Protein AF-A0A2V6NWB3-F1 (afdb_monomer)

pLDDT: mean 80.64, std 8.44, range [53.88, 92.12]

Foldseek 3Di:
DLVQLQVVLCDFDQDPNDGPRCHSVNSNVVVVVVVVVVCVVPVPPDPDPPVNVCCCLVVVLVVVVVVVCVVCVVVVVVVCVVPNCVCVVVVCCVLCVVLVVQLCCCCPVVVDDSLLSQLLSCLLVLNPSSLSVSCVVVVDPNSPVSNPPNNVVNVVCVVVVVVVVVVVVD

Structure (mmCIF, N/CA/C/O backbone):
data_AF-A0A2V6NWB3-F1
#
_entry.id   AF-A0A2V6NWB3-F1
#
loop_
_atom_site.group_PDB
_atom_site.id
_atom_site.type_symbol
_atom_site.label_atom_id
_atom_site.label_alt_id
_atom_site.label_comp_id
_atom_site.label_asym_id
_atom_site.label_entity_id
_atom_site.label_seq_id
_atom_site.pdbx_PDB_ins_code
_atom_site.Cartn_x
_atom_site.Cartn_y
_atom_site.Cartn_z
_atom_site.occupancy
_atom_site.B_iso_or_equiv
_atom_site.auth_seq_id
_atom_site.auth_comp_id
_atom_site.auth_asym_id
_atom_site.auth_atom_id
_atom_site.pdbx_PDB_model_num
ATOM 1 N N . GLY A 1 1 ? 19.647 6.357 -10.515 1.00 63.72 1 GLY A N 1
ATOM 2 C CA . GLY A 1 1 ? 18.273 6.621 -10.055 1.00 63.72 1 GLY A CA 1
ATOM 3 C C . GLY A 1 1 ? 18.247 6.965 -8.581 1.00 63.72 1 GLY A C 1
ATOM 4 O O . GLY A 1 1 ? 18.393 8.130 -8.257 1.00 63.72 1 GLY A O 1
ATOM 5 N N . ILE A 1 2 ? 18.138 5.963 -7.703 1.00 69.44 2 ILE A N 1
ATOM 6 C CA . ILE A 1 2 ? 17.888 6.139 -6.257 1.00 69.44 2 I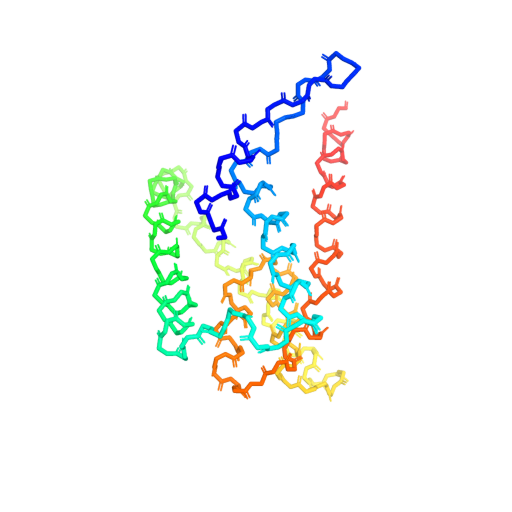LE A CA 1
ATOM 7 C C . ILE A 1 2 ? 18.969 6.969 -5.544 1.00 69.44 2 ILE A C 1
ATOM 9 O O . ILE A 1 2 ? 18.630 7.903 -4.833 1.00 69.44 2 ILE A O 1
ATOM 13 N N . PHE A 1 3 ? 20.259 6.705 -5.786 1.00 75.12 3 PHE A N 1
ATOM 14 C CA . PHE A 1 3 ? 21.356 7.480 -5.181 1.00 75.12 3 PHE A CA 1
ATOM 15 C C . PHE A 1 3 ? 21.321 8.970 -5.573 1.00 75.12 3 PHE A C 1
ATOM 17 O O . PHE A 1 3 ? 21.356 9.846 -4.716 1.00 75.12 3 PHE A O 1
ATOM 24 N N . LEU A 1 4 ? 21.155 9.262 -6.869 1.00 71.88 4 LEU A N 1
ATOM 25 C CA . LEU A 1 4 ? 20.995 10.631 -7.378 1.00 71.88 4 LEU A CA 1
ATOM 26 C C . LEU A 1 4 ? 19.694 11.283 -6.885 1.00 71.88 4 LEU A C 1
ATOM 28 O O . LEU A 1 4 ? 19.683 12.471 -6.591 1.00 71.88 4 LEU A O 1
ATOM 32 N N . GLY A 1 5 ? 18.614 10.510 -6.756 1.00 67.88 5 GLY A N 1
ATOM 33 C CA . GLY A 1 5 ? 17.348 10.966 -6.184 1.00 67.88 5 GLY A CA 1
ATOM 34 C C . GLY A 1 5 ? 17.459 11.306 -4.702 1.00 67.88 5 GLY A C 1
ATOM 35 O O . GLY A 1 5 ? 16.885 12.298 -4.272 1.00 67.88 5 GLY A O 1
ATOM 36 N N . GLY A 1 6 ? 18.261 10.558 -3.944 1.00 71.25 6 GLY A N 1
ATOM 37 C CA . GLY A 1 6 ? 18.618 10.899 -2.569 1.00 71.25 6 GLY A CA 1
ATOM 38 C C . GLY A 1 6 ? 19.415 12.202 -2.494 1.00 71.25 6 GLY A C 1
ATOM 39 O O . GLY A 1 6 ? 19.070 13.076 -1.707 1.00 71.25 6 GLY A O 1
ATOM 40 N N . LEU A 1 7 ? 20.414 12.377 -3.366 1.00 74.06 7 LEU A N 1
ATOM 41 C CA . LEU A 1 7 ? 21.206 13.613 -3.439 1.00 74.06 7 LEU A CA 1
ATOM 42 C C . LEU A 1 7 ? 20.363 14.837 -3.825 1.00 74.06 7 LEU A C 1
ATOM 44 O O . LEU A 1 7 ? 20.533 15.904 -3.245 1.00 74.06 7 LEU A O 1
ATOM 48 N N . VAL A 1 8 ? 19.422 14.684 -4.758 1.00 69.75 8 VAL A N 1
ATOM 49 C CA . VAL A 1 8 ? 18.478 15.754 -5.119 1.00 69.75 8 VAL A CA 1
ATOM 50 C C . VAL A 1 8 ? 17.418 15.968 -4.040 1.00 69.75 8 VAL A C 1
ATOM 52 O O . VAL A 1 8 ? 17.019 17.100 -3.807 1.00 69.75 8 VAL A O 1
ATOM 55 N N . GLY A 1 9 ? 17.000 14.923 -3.325 1.00 62.28 9 GLY A N 1
ATOM 56 C CA . GLY A 1 9 ? 16.066 15.024 -2.199 1.00 62.28 9 GLY A CA 1
ATOM 57 C C . GLY A 1 9 ? 16.631 15.768 -0.984 1.00 62.28 9 GLY A C 1
ATOM 58 O O . GLY A 1 9 ? 15.857 16.253 -0.161 1.00 62.28 9 GLY A O 1
ATOM 59 N N . LEU A 1 10 ? 17.961 15.894 -0.887 1.00 66.62 10 LEU A N 1
ATOM 60 C CA . LEU A 1 10 ? 18.640 16.742 0.099 1.00 66.62 10 LEU A CA 1
ATOM 61 C C . LEU A 1 10 ? 18.575 18.237 -0.255 1.00 66.62 10 LEU A C 1
ATOM 63 O O . LEU A 1 10 ? 18.814 19.075 0.617 1.00 66.62 10 LEU A O 1
ATOM 67 N N . LEU A 1 11 ? 18.244 18.595 -1.503 1.00 63.72 11 LEU A N 1
ATOM 68 C CA . LEU A 1 11 ? 18.075 19.992 -1.893 1.00 63.72 11 LEU A CA 1
ATOM 69 C C . LEU A 1 11 ? 16.808 20.543 -1.236 1.00 63.72 11 LEU A C 1
ATOM 71 O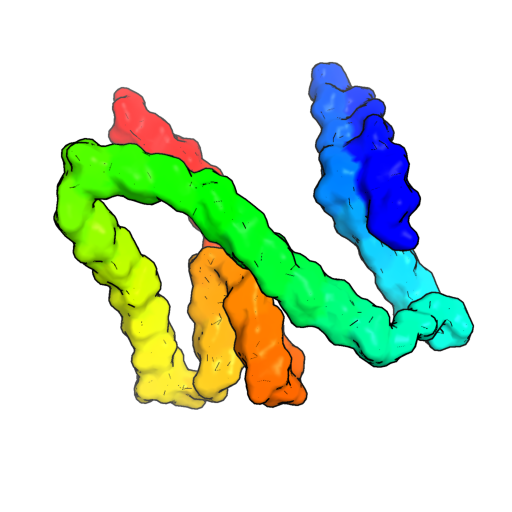 O . LEU A 1 11 ? 15.682 20.180 -1.574 1.00 63.72 11 LEU A O 1
ATOM 75 N N . THR A 1 12 ? 17.016 21.435 -0.274 1.00 56.28 12 THR A N 1
ATOM 76 C CA . THR A 1 12 ? 15.953 22.211 0.361 1.00 56.28 12 THR A CA 1
ATOM 77 C C . THR A 1 12 ? 15.851 23.536 -0.374 1.00 56.28 12 THR A C 1
ATOM 79 O O . THR A 1 12 ? 16.789 24.333 -0.341 1.00 56.28 12 THR A O 1
ATOM 82 N N . VAL A 1 13 ? 14.731 23.774 -1.054 1.00 62.22 13 VAL A N 1
ATOM 83 C CA . VAL A 1 13 ? 14.471 25.059 -1.711 1.00 62.22 13 VAL A CA 1
ATOM 84 C C . VAL A 1 13 ? 13.512 25.836 -0.822 1.00 62.22 13 VAL A C 1
ATOM 86 O O . VAL A 1 13 ? 12.391 25.405 -0.572 1.00 62.22 13 VAL A O 1
ATOM 89 N N . VAL A 1 14 ? 13.949 26.982 -0.309 1.00 56.16 14 VAL A N 1
ATOM 90 C CA . VAL A 1 14 ? 13.075 27.872 0.463 1.00 56.16 14 VAL A CA 1
ATOM 91 C C . VAL A 1 14 ? 12.308 28.742 -0.529 1.00 56.16 14 VAL A C 1
ATOM 93 O O . VAL A 1 14 ? 12.888 29.629 -1.152 1.00 56.16 14 VAL A O 1
ATOM 96 N N . VAL A 1 15 ? 11.009 28.489 -0.694 1.00 53.88 15 VAL A N 1
ATOM 97 C CA . VAL A 1 15 ? 10.125 29.321 -1.526 1.00 53.88 15 VAL A CA 1
ATOM 98 C C . VAL A 1 15 ? 9.197 30.093 -0.595 1.00 53.88 15 VAL A C 1
ATOM 100 O O . VAL A 1 15 ? 8.522 29.498 0.239 1.00 53.88 15 VAL A O 1
ATOM 103 N N . ALA A 1 16 ? 9.185 31.424 -0.719 1.00 55.62 16 ALA A N 1
ATOM 104 C CA . ALA A 1 16 ? 8.308 32.319 0.047 1.00 55.62 16 ALA A CA 1
ATOM 105 C C . ALA A 1 16 ? 8.351 32.118 1.584 1.00 55.62 16 ALA A C 1
ATOM 107 O O . ALA A 1 16 ? 7.330 32.201 2.258 1.00 55.62 16 ALA A O 1
ATOM 108 N N . GLY A 1 17 ? 9.537 31.846 2.145 1.00 62.03 17 GLY A N 1
ATOM 109 C CA . GLY A 1 17 ? 9.742 31.698 3.594 1.00 62.03 17 GLY A CA 1
ATOM 110 C C . GLY A 1 17 ? 9.383 30.325 4.177 1.00 62.03 17 GLY A C 1
ATOM 111 O O . GLY A 1 17 ? 9.610 30.103 5.364 1.00 62.03 17 GLY A O 1
ATOM 112 N N . LEU A 1 18 ? 8.888 29.388 3.361 1.00 55.62 18 LEU A N 1
ATOM 113 C CA . LEU A 1 18 ? 8.639 28.003 3.761 1.00 55.62 18 LEU A CA 1
ATOM 114 C C . LEU A 1 18 ? 9.774 27.104 3.241 1.00 55.62 18 LEU A C 1
ATOM 116 O O . LEU A 1 18 ? 10.015 27.071 2.029 1.00 55.62 18 LEU A O 1
ATOM 120 N N . PRO A 1 19 ? 10.496 26.377 4.115 1.00 59.31 19 PRO A N 1
ATOM 121 C CA . PRO A 1 19 ? 11.475 25.394 3.673 1.00 59.31 19 PRO A CA 1
ATOM 122 C C . PRO A 1 19 ? 10.742 24.216 3.019 1.00 59.31 19 PRO A C 1
ATOM 124 O O . PRO A 1 19 ? 10.213 23.341 3.702 1.00 59.31 19 PRO A O 1
ATOM 127 N N . LEU A 1 20 ? 10.688 24.199 1.684 1.00 61.69 20 LEU A N 1
ATOM 128 C CA . LEU A 1 20 ? 10.189 23.056 0.927 1.00 61.69 20 LEU A CA 1
ATOM 129 C C . LEU A 1 20 ? 11.333 22.055 0.777 1.00 61.69 20 LEU A C 1
ATOM 131 O O . LEU A 1 20 ? 12.162 22.129 -0.133 1.00 61.69 20 LEU A O 1
ATOM 135 N N . THR A 1 21 ? 11.386 21.115 1.711 1.00 65.25 21 THR A N 1
ATOM 136 C CA . THR A 1 21 ? 12.278 19.963 1.630 1.00 65.25 21 THR A CA 1
ATOM 137 C C . THR A 1 21 ? 11.618 18.910 0.753 1.00 65.25 21 THR A C 1
ATOM 139 O O . THR A 1 21 ? 10.557 18.390 1.100 1.00 65.25 21 THR A O 1
ATOM 142 N N . LEU A 1 22 ? 12.243 18.538 -0.367 1.00 65.56 22 LEU A N 1
ATOM 143 C CA . LEU A 1 22 ? 11.703 17.474 -1.220 1.00 65.56 22 LEU A CA 1
ATOM 144 C C . LEU A 1 22 ? 11.703 16.101 -0.527 1.00 65.56 22 LEU A C 1
ATOM 146 O O . LEU A 1 22 ? 10.984 15.203 -0.959 1.00 65.56 22 LEU A O 1
ATOM 150 N N . THR A 1 23 ? 12.452 15.949 0.572 1.00 71.00 23 THR A N 1
ATOM 151 C CA . THR A 1 23 ? 12.694 14.678 1.268 1.00 71.00 23 THR A CA 1
ATOM 152 C C . THR A 1 23 ? 13.341 13.648 0.327 1.00 71.00 23 THR A C 1
ATOM 154 O O . THR A 1 23 ? 13.247 13.708 -0.902 1.00 71.00 23 THR A O 1
ATOM 157 N N . ALA A 1 24 ? 14.040 12.661 0.885 1.00 72.62 24 ALA A N 1
ATOM 158 C CA . ALA A 1 24 ? 14.641 11.589 0.089 1.00 72.62 24 ALA A CA 1
ATOM 159 C C . ALA A 1 24 ? 13.609 10.870 -0.811 1.00 72.62 24 ALA A C 1
ATOM 161 O O . ALA A 1 24 ? 13.929 10.484 -1.934 1.00 72.62 24 ALA A O 1
ATOM 162 N N . SER A 1 25 ? 12.359 10.746 -0.354 1.00 71.44 25 SER A N 1
ATOM 163 C CA . SER A 1 25 ? 11.249 10.149 -1.103 1.00 71.44 25 SER A CA 1
ATOM 164 C C . SER A 1 25 ? 10.814 10.985 -2.312 1.00 71.44 25 SER A C 1
ATOM 166 O O . SER A 1 25 ? 10.645 10.423 -3.394 1.00 71.44 25 SER A O 1
ATOM 168 N N . GLY A 1 26 ? 10.681 12.310 -2.181 1.00 77.38 26 GLY A N 1
ATOM 169 C CA . GLY A 1 26 ? 10.309 13.176 -3.306 1.00 77.38 26 GLY A CA 1
ATOM 170 C C . GLY A 1 26 ? 11.418 13.276 -4.352 1.00 77.38 26 GLY A C 1
ATOM 171 O O . GLY A 1 26 ? 11.150 13.153 -5.547 1.00 77.38 26 GLY A O 1
ATOM 172 N N . GLY A 1 27 ? 12.679 13.389 -3.921 1.00 80.50 27 GLY A N 1
ATOM 173 C CA . GLY A 1 27 ? 13.829 13.369 -4.832 1.00 80.50 27 GLY A CA 1
ATOM 174 C C . GLY A 1 27 ? 13.981 12.037 -5.581 1.00 80.50 27 GLY A C 1
ATOM 175 O O . GLY A 1 27 ? 14.246 12.025 -6.788 1.00 80.50 27 GLY A O 1
ATOM 176 N N . ALA A 1 28 ? 13.742 10.907 -4.903 1.00 81.06 28 ALA A N 1
ATOM 177 C CA . ALA A 1 28 ? 13.718 9.586 -5.532 1.00 81.06 28 ALA A CA 1
ATOM 178 C C . ALA A 1 28 ? 12.589 9.445 -6.564 1.00 81.06 28 ALA A C 1
ATOM 180 O O . ALA A 1 28 ? 12.827 8.877 -7.631 1.00 81.06 28 ALA A O 1
ATOM 181 N N . LEU A 1 29 ? 11.400 9.992 -6.288 1.00 81.50 29 LEU A N 1
ATOM 182 C CA . LEU A 1 29 ? 10.255 9.954 -7.202 1.00 81.50 29 LEU A CA 1
ATOM 183 C C . LEU A 1 29 ? 10.515 10.795 -8.459 1.00 81.50 29 LEU A C 1
ATOM 185 O O . LEU A 1 29 ? 10.351 10.290 -9.569 1.00 81.50 29 LEU A O 1
ATOM 189 N N . ILE A 1 30 ? 11.006 12.030 -8.304 1.00 82.62 30 ILE A N 1
ATOM 190 C CA . ILE A 1 30 ? 11.355 12.905 -9.438 1.00 82.62 30 ILE A CA 1
ATOM 191 C C . ILE A 1 30 ? 12.419 12.251 -10.316 1.00 82.62 30 ILE A C 1
ATOM 193 O O . ILE A 1 30 ? 12.253 12.169 -11.532 1.00 82.62 30 ILE A O 1
ATOM 197 N N . MET A 1 31 ? 13.493 11.731 -9.715 1.00 81.88 31 MET A N 1
ATOM 198 C CA . MET A 1 31 ? 14.518 11.031 -10.485 1.00 81.88 31 MET A CA 1
ATOM 199 C C . MET A 1 31 ? 13.971 9.758 -11.131 1.00 81.88 31 MET A C 1
ATOM 201 O O . MET A 1 31 ? 14.281 9.490 -12.288 1.00 81.88 31 MET A O 1
ATOM 205 N N . GLY A 1 32 ? 13.123 8.998 -10.437 1.00 81.38 32 GLY A N 1
ATOM 206 C CA . GLY A 1 32 ? 12.427 7.845 -11.009 1.00 81.38 32 GLY A CA 1
ATOM 207 C C . GLY A 1 32 ? 11.623 8.211 -12.259 1.00 81.38 32 GLY A C 1
ATOM 208 O O . GLY A 1 32 ? 11.727 7.520 -13.270 1.00 81.38 32 GLY A O 1
ATOM 209 N N . LEU A 1 33 ? 10.904 9.336 -12.226 1.00 84.12 33 LEU A N 1
ATOM 210 C CA . LEU A 1 33 ? 10.122 9.832 -13.356 1.00 84.12 33 LEU A CA 1
ATOM 211 C C . LEU A 1 33 ? 11.011 10.306 -14.514 1.00 84.12 33 LEU A C 1
ATOM 213 O O . LEU A 1 33 ? 10.743 9.953 -15.658 1.00 84.12 33 LEU A O 1
ATOM 217 N N . ILE A 1 34 ? 12.094 11.041 -14.233 1.00 85.00 34 ILE A N 1
ATOM 218 C CA . ILE A 1 34 ? 13.045 11.515 -15.256 1.00 85.00 34 ILE A CA 1
ATOM 219 C C . ILE A 1 34 ? 13.723 10.332 -15.955 1.00 85.00 34 ILE A C 1
ATOM 221 O O . ILE A 1 34 ? 13.730 10.263 -17.183 1.00 85.00 34 ILE A O 1
ATOM 225 N N . PHE A 1 35 ? 14.273 9.381 -15.192 1.00 82.25 35 PHE A N 1
ATOM 226 C CA . PHE A 1 35 ? 14.912 8.190 -15.760 1.00 82.25 35 PHE A CA 1
ATOM 227 C C . PHE A 1 35 ? 13.891 7.274 -16.459 1.00 82.25 35 PHE A C 1
ATOM 229 O O . PHE A 1 35 ? 14.218 6.677 -17.485 1.00 82.25 35 PHE A O 1
ATOM 236 N N . GLY A 1 36 ? 12.657 7.191 -15.951 1.00 81.75 36 GLY A N 1
ATOM 237 C CA . GLY A 1 36 ? 11.556 6.464 -16.586 1.00 81.75 36 GLY A CA 1
ATOM 238 C C . GLY A 1 36 ? 11.136 7.075 -17.926 1.00 81.75 36 GLY A C 1
ATOM 239 O O . GLY A 1 36 ? 11.013 6.356 -18.916 1.00 81.75 36 GLY A O 1
ATOM 240 N N . TRP A 1 37 ? 10.998 8.401 -17.988 1.00 83.50 37 TRP A N 1
ATOM 241 C CA . TRP A 1 37 ? 10.710 9.137 -19.220 1.00 83.50 37 TRP A CA 1
ATOM 242 C C . TRP A 1 37 ? 11.860 9.032 -20.227 1.00 83.50 37 TRP A C 1
ATOM 244 O O . TRP A 1 37 ? 11.629 8.728 -21.395 1.00 83.50 37 TRP A O 1
ATOM 254 N N . LEU A 1 38 ? 13.109 9.186 -19.776 1.00 81.50 38 LEU A N 1
ATOM 255 C CA . LEU A 1 38 ? 14.283 9.059 -20.640 1.00 81.50 38 LEU A CA 1
ATOM 256 C C . LEU A 1 38 ? 14.367 7.664 -21.278 1.00 81.50 38 LEU A C 1
ATOM 258 O O . LEU A 1 38 ? 14.682 7.555 -22.462 1.00 81.50 38 LEU A O 1
ATOM 262 N N . ARG A 1 39 ? 14.014 6.613 -20.525 1.00 77.31 39 ARG A N 1
ATOM 263 C CA . ARG A 1 39 ? 13.890 5.242 -21.040 1.00 77.31 39 ARG A CA 1
ATOM 264 C C . ARG A 1 39 ? 12.738 5.089 -22.038 1.00 77.31 39 ARG A C 1
ATOM 266 O O . ARG A 1 39 ? 12.898 4.365 -23.017 1.00 77.31 39 ARG A O 1
ATOM 273 N N . ALA A 1 40 ? 11.596 5.740 -21.808 1.00 78.19 40 ALA A N 1
ATOM 274 C CA . ALA A 1 40 ? 10.460 5.704 -22.732 1.00 78.19 40 ALA A CA 1
ATOM 275 C C . ALA A 1 40 ? 10.792 6.359 -24.086 1.00 78.19 40 ALA A C 1
ATOM 277 O O . ALA A 1 40 ? 10.334 5.883 -25.121 1.00 78.19 40 ALA A O 1
ATOM 278 N N . VAL A 1 41 ? 11.621 7.412 -24.084 1.00 78.94 41 VAL A N 1
ATOM 279 C CA . VAL A 1 41 ? 12.065 8.115 -25.302 1.00 78.94 41 VAL A CA 1
ATOM 280 C C . VAL A 1 41 ? 13.267 7.425 -25.970 1.00 78.94 41 VAL A C 1
ATOM 282 O O . VAL A 1 41 ? 13.339 7.393 -27.195 1.00 78.94 41 VAL A O 1
ATOM 285 N N . HIS A 1 42 ? 14.189 6.832 -25.199 1.00 76.25 42 HIS A N 1
ATOM 286 C CA . HIS A 1 42 ? 15.382 6.136 -25.710 1.00 76.25 42 HIS A CA 1
ATOM 287 C C . HIS A 1 42 ? 15.475 4.689 -25.173 1.00 76.25 42 HIS A C 1
ATOM 289 O O . HIS A 1 42 ? 16.208 4.430 -24.213 1.00 76.25 42 HIS A O 1
ATOM 295 N N . PRO A 1 43 ? 14.807 3.707 -25.817 1.00 67.25 43 PRO A N 1
ATOM 296 C CA . PRO A 1 43 ? 14.746 2.310 -25.356 1.00 67.25 43 PRO A CA 1
ATOM 297 C C . PRO A 1 43 ? 16.093 1.562 -25.331 1.00 67.25 43 PRO A C 1
ATOM 299 O O . PRO A 1 43 ? 16.180 0.443 -24.819 1.00 67.25 43 PRO A O 1
ATOM 302 N N . THR A 1 44 ? 17.143 2.146 -25.912 1.00 65.38 44 THR A N 1
ATOM 303 C CA . THR A 1 44 ? 18.506 1.598 -25.970 1.00 65.38 44 THR A CA 1
ATOM 304 C C . THR A 1 44 ? 19.338 1.906 -24.723 1.00 65.38 44 THR A C 1
ATOM 306 O O . THR A 1 44 ? 20.343 1.232 -24.496 1.00 65.38 44 THR A O 1
ATOM 309 N N . PHE A 1 45 ? 18.927 2.865 -23.885 1.00 60.34 45 PHE A N 1
ATOM 310 C CA . PHE A 1 45 ? 19.640 3.242 -22.664 1.00 60.34 45 PHE A CA 1
ATOM 311 C C . PHE A 1 45 ? 18.896 2.746 -21.412 1.00 60.34 45 PHE A C 1
ATOM 313 O O . PHE A 1 45 ? 17.688 2.926 -21.277 1.00 60.34 45 PHE A O 1
ATOM 320 N N . GLY A 1 46 ? 19.612 2.115 -20.473 1.00 63.62 46 GLY A N 1
ATOM 321 C CA . GLY A 1 46 ? 19.049 1.738 -19.169 1.00 63.62 46 GLY A CA 1
ATOM 322 C C . GLY A 1 46 ? 18.181 0.471 -19.146 1.00 63.62 46 GLY A C 1
ATOM 323 O O . GLY A 1 46 ? 17.218 0.409 -18.381 1.00 63.62 46 GLY A O 1
ATOM 324 N N . ARG A 1 47 ? 18.506 -0.558 -19.947 1.00 65.31 47 ARG A N 1
ATOM 325 C CA . ARG A 1 47 ? 17.897 -1.895 -19.800 1.00 65.31 47 ARG A CA 1
ATOM 326 C C . ARG A 1 47 ? 18.286 -2.480 -18.442 1.00 65.31 47 ARG A C 1
ATOM 328 O O . ARG A 1 47 ? 19.424 -2.889 -18.242 1.00 65.31 47 ARG A O 1
ATOM 335 N N . ILE A 1 48 ? 17.334 -2.506 -17.518 1.00 71.75 48 ILE A N 1
ATOM 336 C CA . ILE A 1 48 ? 17.494 -3.185 -16.234 1.00 71.75 48 ILE A CA 1
ATOM 337 C C . ILE A 1 48 ? 17.319 -4.686 -16.504 1.00 71.75 48 ILE A C 1
ATOM 339 O O . ILE A 1 48 ? 16.297 -5.061 -17.085 1.00 71.75 48 ILE A O 1
ATOM 343 N N . PRO A 1 49 ? 18.293 -5.542 -16.144 1.00 79.44 49 PRO A N 1
ATOM 344 C CA . PRO A 1 49 ? 18.135 -6.987 -16.252 1.00 79.44 49 PRO A CA 1
ATOM 345 C C . PRO A 1 49 ? 16.885 -7.441 -15.490 1.00 79.44 49 PRO A C 1
ATOM 347 O O . PRO A 1 49 ? 16.640 -6.966 -14.382 1.00 79.44 49 PRO A O 1
ATOM 350 N N . GLU A 1 50 ? 16.124 -8.382 -16.047 1.00 78.25 50 GLU A N 1
ATOM 351 C CA . GLU A 1 50 ? 14.946 -8.961 -15.383 1.00 78.25 50 GLU A CA 1
ATOM 352 C C . GLU A 1 50 ? 15.246 -9.460 -13.950 1.00 78.25 50 GLU A C 1
ATOM 354 O O . GLU A 1 50 ? 14.485 -9.116 -13.045 1.00 78.25 50 GLU A O 1
ATOM 359 N N . PRO A 1 51 ? 16.398 -10.113 -13.667 1.00 81.25 51 PRO A N 1
ATOM 360 C CA . PRO A 1 51 ? 16.734 -10.509 -12.299 1.00 81.25 51 PRO A CA 1
ATOM 361 C C . PRO A 1 51 ? 16.884 -9.322 -11.341 1.00 81.25 51 PRO A C 1
ATOM 363 O O . PRO A 1 51 ? 16.544 -9.423 -10.168 1.00 81.25 51 PRO A O 1
ATOM 366 N N . ALA A 1 52 ? 17.376 -8.177 -11.825 1.00 83.88 52 ALA A N 1
ATOM 367 C CA . ALA A 1 52 ? 17.500 -6.983 -10.997 1.00 83.88 52 ALA A CA 1
ATOM 368 C C . ALA A 1 52 ? 16.124 -6.371 -10.698 1.00 83.88 52 ALA A C 1
ATOM 370 O O . ALA A 1 52 ? 15.889 -5.950 -9.568 1.00 83.88 52 ALA A O 1
ATOM 371 N N . MET A 1 53 ? 15.206 -6.364 -11.673 1.00 81.50 53 MET A N 1
ATOM 372 C CA . MET A 1 53 ? 13.816 -5.937 -11.454 1.00 81.50 53 MET A CA 1
ATOM 373 C C . MET A 1 53 ? 13.135 -6.792 -10.384 1.00 81.50 53 MET A C 1
ATOM 375 O O . MET A 1 53 ? 12.539 -6.238 -9.466 1.00 81.50 53 MET A O 1
ATOM 379 N N . TRP A 1 54 ? 13.294 -8.114 -10.459 1.00 83.56 54 TRP A N 1
ATOM 380 C CA . TRP A 1 54 ? 12.747 -9.041 -9.468 1.00 83.56 54 TRP A CA 1
ATOM 381 C C . TRP A 1 54 ? 13.311 -8.796 -8.061 1.00 83.56 54 TRP A C 1
ATOM 383 O O . TRP A 1 54 ? 12.559 -8.741 -7.091 1.00 83.56 54 TRP A O 1
ATOM 393 N N . VAL A 1 55 ? 14.624 -8.563 -7.933 1.00 86.69 55 VAL A N 1
ATOM 394 C CA . VAL A 1 55 ? 15.228 -8.221 -6.632 1.00 86.69 55 VAL A CA 1
ATOM 395 C C . VAL A 1 55 ? 14.622 -6.931 -6.070 1.00 86.69 55 VAL A C 1
ATOM 397 O O . VAL A 1 55 ? 14.273 -6.877 -4.892 1.00 86.69 55 VAL A O 1
ATOM 400 N N . PHE A 1 56 ? 14.472 -5.882 -6.879 1.00 83.69 56 PHE A N 1
ATOM 401 C CA . PHE A 1 56 ? 13.919 -4.622 -6.377 1.00 83.69 56 PHE A CA 1
ATOM 402 C C . PHE A 1 56 ? 12.430 -4.708 -6.032 1.00 83.69 56 PHE A C 1
ATOM 404 O O . PHE A 1 56 ? 12.028 -4.093 -5.045 1.00 83.69 56 PHE A O 1
ATOM 411 N N . ASP A 1 57 ? 11.636 -5.452 -6.803 1.00 80.56 57 ASP A N 1
ATOM 412 C CA . ASP A 1 57 ? 10.197 -5.581 -6.565 1.00 80.56 57 ASP A CA 1
ATOM 413 C C . ASP A 1 57 ? 9.927 -6.553 -5.409 1.00 80.56 57 ASP A C 1
ATOM 415 O O . ASP A 1 57 ? 9.493 -6.136 -4.338 1.00 80.56 57 ASP A O 1
ATOM 419 N N . THR A 1 58 ? 10.304 -7.825 -5.544 1.00 82.50 58 THR A N 1
ATOM 420 C CA . THR A 1 58 ? 9.976 -8.867 -4.562 1.00 82.50 58 THR A CA 1
ATOM 421 C C . THR A 1 58 ? 10.793 -8.724 -3.276 1.00 82.50 58 THR A C 1
ATOM 423 O O . THR A 1 58 ? 10.228 -8.660 -2.180 1.00 82.50 58 THR A O 1
ATOM 426 N N . VAL A 1 59 ? 12.128 -8.642 -3.365 1.00 87.38 59 VAL A N 1
ATOM 427 C CA . VAL A 1 59 ? 12.979 -8.570 -2.157 1.00 87.38 59 VAL A CA 1
ATOM 428 C C . VAL A 1 59 ? 12.834 -7.209 -1.482 1.00 87.38 59 VAL A C 1
ATOM 430 O O . VAL A 1 59 ? 12.671 -7.147 -0.262 1.00 87.38 59 VAL A O 1
ATOM 433 N N . GLY A 1 60 ? 12.829 -6.124 -2.260 1.00 87.31 60 GLY A N 1
ATOM 434 C CA . GLY A 1 60 ? 12.636 -4.769 -1.741 1.00 87.31 60 GLY A CA 1
ATOM 435 C C . GLY A 1 60 ? 11.309 -4.607 -0.996 1.00 87.31 60 GLY A C 1
ATOM 436 O O . GLY A 1 60 ? 11.300 -4.125 0.141 1.00 87.31 60 GLY A O 1
ATOM 437 N N . LEU A 1 61 ? 10.201 -5.064 -1.587 1.00 85.88 61 LEU A N 1
ATOM 438 C CA . LEU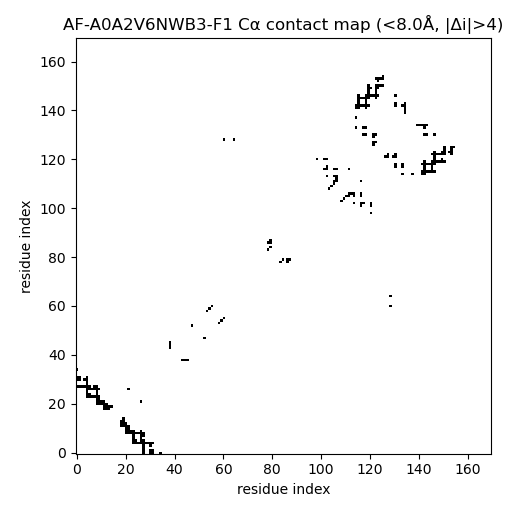 A 1 61 ? 8.885 -4.995 -0.954 1.00 85.88 61 LEU A CA 1
ATOM 439 C C . LEU A 1 61 ? 8.789 -5.882 0.290 1.00 85.88 61 LEU A C 1
ATOM 441 O O . LEU A 1 61 ? 8.238 -5.452 1.303 1.00 85.88 61 LEU A O 1
ATOM 445 N N . THR A 1 62 ? 9.360 -7.088 0.243 1.00 87.25 62 THR A N 1
ATOM 446 C CA . THR A 1 62 ? 9.358 -8.020 1.382 1.00 87.25 62 THR A CA 1
ATOM 447 C C . THR A 1 62 ? 10.120 -7.442 2.570 1.00 87.25 62 THR A C 1
ATOM 449 O O . THR A 1 62 ? 9.613 -7.442 3.693 1.00 87.25 62 THR A O 1
ATOM 452 N N . VAL A 1 63 ? 11.314 -6.890 2.333 1.00 90.00 63 VAL A N 1
ATOM 453 C CA . VAL A 1 63 ? 12.106 -6.234 3.383 1.00 90.00 63 VAL A CA 1
ATOM 454 C C . VAL A 1 63 ? 11.377 -5.001 3.915 1.00 90.00 63 VAL A C 1
ATOM 456 O O . VAL A 1 63 ? 11.316 -4.812 5.128 1.00 90.00 63 VAL A O 1
ATOM 459 N N . PHE A 1 64 ? 10.763 -4.196 3.043 1.00 87.19 64 PHE A N 1
ATOM 460 C CA . PHE A 1 64 ? 9.962 -3.048 3.466 1.00 87.19 64 PHE A CA 1
ATOM 461 C C . PHE A 1 64 ? 8.801 -3.463 4.382 1.00 87.19 64 PHE A C 1
ATOM 463 O O . PHE A 1 64 ? 8.650 -2.902 5.468 1.00 87.19 64 PHE A O 1
ATOM 470 N N . MET A 1 65 ? 8.030 -4.484 3.999 1.00 87.00 65 MET A N 1
ATOM 471 C CA . MET A 1 65 ? 6.947 -5.034 4.822 1.00 87.00 65 MET A CA 1
ATOM 472 C C . MET A 1 65 ? 7.465 -5.570 6.163 1.00 87.00 65 MET A C 1
ATOM 474 O O . MET A 1 65 ? 6.862 -5.298 7.202 1.00 87.00 65 MET A O 1
ATOM 478 N N . ALA A 1 66 ? 8.604 -6.268 6.168 1.00 90.75 66 ALA A N 1
ATOM 479 C CA . ALA A 1 66 ? 9.226 -6.770 7.391 1.00 90.75 66 ALA A CA 1
ATOM 480 C C . ALA A 1 66 ? 9.650 -5.630 8.332 1.00 90.75 66 ALA A C 1
ATOM 482 O O . ALA A 1 66 ? 9.358 -5.675 9.527 1.00 90.75 66 ALA A O 1
ATOM 483 N N . CYS A 1 67 ? 10.285 -4.580 7.803 1.00 90.81 67 CYS A N 1
ATOM 484 C CA . CYS A 1 67 ? 10.692 -3.412 8.581 1.00 90.81 67 CYS A CA 1
ATOM 485 C C . CYS A 1 67 ? 9.490 -2.640 9.141 1.00 90.81 67 CYS A C 1
ATOM 487 O O . CYS A 1 67 ? 9.498 -2.284 10.319 1.00 90.81 67 CYS A O 1
ATOM 489 N N . VAL A 1 68 ? 8.450 -2.408 8.333 1.00 87.88 68 VAL A N 1
ATOM 490 C CA . VAL A 1 68 ? 7.215 -1.742 8.783 1.00 87.88 68 VAL A CA 1
ATOM 491 C C . VAL A 1 68 ? 6.521 -2.570 9.866 1.00 87.88 68 VAL A C 1
ATOM 493 O O . VAL A 1 68 ? 6.112 -2.018 10.886 1.00 87.88 68 VAL A O 1
ATOM 496 N N . GLY A 1 69 ? 6.449 -3.893 9.693 1.00 86.94 69 GLY A N 1
ATOM 497 C CA . GLY A 1 69 ? 5.893 -4.805 10.693 1.00 86.94 69 GLY A CA 1
ATOM 498 C C . GLY A 1 69 ? 6.672 -4.787 12.012 1.00 86.94 69 GLY A C 1
ATOM 499 O O . GLY A 1 69 ? 6.074 -4.655 13.080 1.00 86.94 69 GLY A O 1
ATOM 500 N N . LEU A 1 70 ? 8.006 -4.844 11.947 1.00 92.12 70 LEU A N 1
ATOM 501 C CA . LEU A 1 70 ? 8.879 -4.752 13.124 1.00 92.12 70 LEU A CA 1
ATOM 502 C C . LEU A 1 70 ? 8.740 -3.404 13.843 1.00 92.12 70 LEU A C 1
ATOM 504 O O . LEU A 1 70 ? 8.672 -3.375 15.071 1.00 92.12 70 LEU A O 1
ATOM 508 N N . ALA A 1 71 ? 8.651 -2.299 13.099 1.00 90.31 71 ALA A N 1
ATOM 509 C CA . ALA A 1 71 ? 8.478 -0.962 13.665 1.00 90.31 71 ALA A CA 1
ATOM 510 C C . ALA A 1 71 ? 7.098 -0.767 14.321 1.00 90.31 71 ALA A C 1
ATOM 512 O O . ALA A 1 71 ? 6.998 -0.098 15.348 1.00 90.31 71 ALA A O 1
ATOM 513 N N . ALA A 1 72 ? 6.041 -1.364 13.762 1.00 86.31 72 ALA A N 1
ATOM 514 C CA . ALA A 1 72 ? 4.684 -1.290 14.310 1.00 86.31 72 ALA A CA 1
ATOM 515 C C . ALA A 1 72 ? 4.458 -2.214 15.526 1.00 86.31 72 ALA A C 1
ATOM 517 O O . ALA A 1 72 ? 3.549 -1.973 16.327 1.00 86.31 72 ALA A O 1
ATOM 518 N N . GLY A 1 73 ? 5.284 -3.253 15.692 1.00 85.75 73 GLY A N 1
ATOM 519 C CA . GLY A 1 73 ? 5.162 -4.254 16.757 1.00 85.75 73 GLY A CA 1
ATOM 520 C C . GLY A 1 73 ? 5.051 -3.674 18.179 1.00 85.75 73 GLY A C 1
ATOM 521 O O . GLY A 1 73 ? 4.091 -3.996 18.881 1.00 85.75 73 GLY A O 1
ATOM 522 N N . PRO A 1 74 ? 5.962 -2.790 18.629 1.00 87.25 74 PRO A N 1
ATOM 523 C CA . PRO A 1 74 ? 5.896 -2.202 19.970 1.00 87.25 74 PRO A CA 1
ATOM 524 C C . PRO A 1 74 ? 4.601 -1.421 20.239 1.00 87.25 74 PRO A C 1
ATOM 526 O O . PRO A 1 74 ? 4.011 -1.544 21.315 1.00 87.25 74 PRO A O 1
ATOM 529 N N . SER A 1 75 ? 4.119 -0.657 19.254 1.00 84.94 75 SER A N 1
ATOM 530 C CA . SER A 1 75 ? 2.853 0.081 19.353 1.00 84.94 75 SER A CA 1
ATOM 531 C C . SER A 1 75 ? 1.656 -0.862 19.472 1.00 84.94 75 SER A C 1
ATOM 533 O O . SER A 1 75 ? 0.746 -0.595 20.259 1.00 84.94 75 SER A O 1
ATOM 535 N N . PHE A 1 76 ? 1.681 -1.992 18.761 1.00 83.12 76 PHE A N 1
ATOM 536 C CA . PHE A 1 76 ? 0.668 -3.038 18.890 1.00 83.12 76 PHE A CA 1
ATOM 537 C C . PHE A 1 76 ? 0.656 -3.655 20.295 1.00 83.12 76 PHE A C 1
ATOM 539 O O . PHE A 1 76 ? -0.406 -3.732 20.911 1.00 83.12 76 PHE A O 1
ATOM 546 N N . PHE A 1 77 ? 1.818 -4.024 20.847 1.00 84.56 77 PHE A N 1
ATOM 547 C CA . PHE A 1 77 ? 1.906 -4.566 22.211 1.00 84.56 77 PHE A CA 1
ATOM 548 C C . PHE A 1 77 ? 1.433 -3.563 23.271 1.00 84.56 77 PHE A C 1
ATOM 550 O O . PHE A 1 77 ? 0.699 -3.939 24.186 1.00 84.56 77 PHE A O 1
ATOM 557 N N . SER A 1 78 ? 1.788 -2.283 23.129 1.00 83.75 78 SER A N 1
ATOM 558 C CA . SER A 1 78 ? 1.299 -1.227 24.024 1.00 83.75 78 SER A CA 1
ATOM 559 C C . SER A 1 78 ? -0.225 -1.057 23.940 1.00 83.75 78 SER A C 1
ATOM 561 O O . SER A 1 78 ? -0.895 -0.937 24.969 1.00 83.75 78 SER A O 1
ATOM 563 N N . GLY A 1 79 ? -0.794 -1.099 22.730 1.00 82.44 79 GLY A N 1
ATOM 564 C CA . GLY A 1 79 ? -2.245 -1.068 22.519 1.00 82.44 79 GLY A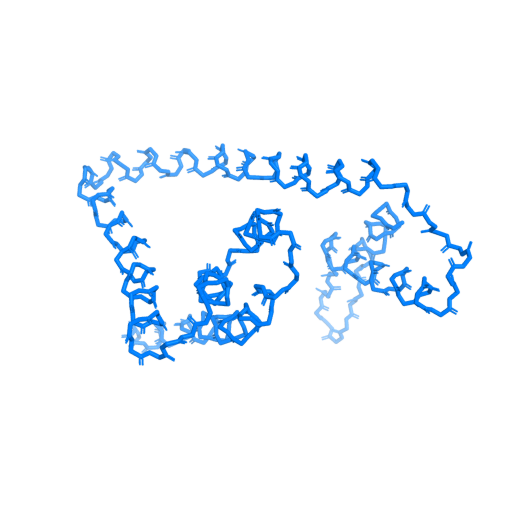 CA 1
ATOM 565 C C . GLY A 1 79 ? -2.952 -2.289 23.113 1.00 82.44 79 GLY A C 1
ATOM 566 O O . GLY A 1 79 ? -3.985 -2.148 23.771 1.00 82.44 79 GLY A O 1
ATOM 567 N N . LEU A 1 80 ? -2.358 -3.474 22.961 1.00 84.06 80 LEU A N 1
ATOM 568 C CA . LEU A 1 80 ? -2.867 -4.725 23.519 1.00 84.06 80 LEU A CA 1
ATOM 569 C C . LEU A 1 80 ? -2.876 -4.709 25.054 1.00 84.06 80 LEU A C 1
ATOM 571 O O . LEU A 1 80 ? -3.835 -5.174 25.660 1.00 84.06 80 LEU A O 1
ATOM 575 N N . GLN A 1 81 ? -1.857 -4.131 25.693 1.00 82.06 81 GLN A N 1
ATOM 576 C CA . GLN A 1 81 ? -1.826 -3.975 27.151 1.00 82.06 81 GLN A CA 1
ATOM 577 C C . GLN A 1 81 ? -2.900 -3.007 27.669 1.00 82.06 81 GLN A C 1
ATOM 579 O O . GLN A 1 81 ? -3.441 -3.225 28.750 1.00 82.06 81 GLN A O 1
ATOM 584 N N . LYS A 1 82 ? -3.226 -1.949 26.913 1.00 79.50 82 LYS A N 1
ATOM 585 C CA . LYS A 1 82 ? -4.211 -0.934 27.328 1.00 79.50 82 LYS A CA 1
ATOM 586 C C . LYS A 1 82 ? -5.663 -1.341 27.082 1.00 79.50 82 LYS A C 1
ATOM 588 O O . LYS A 1 82 ? -6.520 -1.049 27.909 1.00 79.50 82 LYS A O 1
ATOM 593 N N . SER A 1 83 ? -5.958 -1.963 25.944 1.00 74.31 83 SER A N 1
ATOM 594 C CA . SER A 1 83 ? -7.333 -2.273 25.518 1.00 74.31 83 SER A CA 1
ATOM 595 C C . SER A 1 83 ? -7.631 -3.773 25.437 1.00 74.31 83 SER A C 1
ATOM 597 O O . SER A 1 83 ? -8.757 -4.165 25.124 1.00 74.31 83 SER A O 1
ATOM 599 N N . GLY A 1 84 ? -6.648 -4.622 25.744 1.00 80.81 84 GLY A N 1
ATOM 600 C CA . GLY A 1 84 ? -6.796 -6.073 25.750 1.00 80.81 84 GLY A CA 1
ATOM 601 C C . GLY A 1 84 ? -7.129 -6.656 24.375 1.00 80.81 84 GLY A C 1
ATOM 602 O O . GLY A 1 84 ? -6.959 -6.029 23.328 1.00 80.81 84 GLY A O 1
ATOM 603 N N . ILE A 1 85 ? -7.666 -7.877 24.391 1.00 80.19 85 ILE A N 1
ATOM 604 C CA . ILE A 1 85 ? -8.083 -8.639 23.200 1.00 80.19 85 ILE A CA 1
ATOM 605 C C . ILE A 1 85 ? -9.164 -7.908 22.381 1.00 80.19 85 ILE A C 1
ATOM 607 O O . ILE A 1 85 ? -9.266 -8.121 21.174 1.00 80.19 85 ILE A O 1
ATOM 611 N N . SER A 1 86 ? -9.933 -7.005 23.001 1.00 80.12 86 SER A N 1
ATOM 612 C CA . SER A 1 86 ? -10.967 -6.214 22.320 1.00 80.12 86 SER A CA 1
ATOM 613 C C . SER A 1 86 ? -10.394 -5.384 21.166 1.00 80.12 86 SER A C 1
ATOM 615 O O . SER A 1 86 ? -10.973 -5.354 20.084 1.00 80.12 86 SER A O 1
ATOM 617 N N . LEU A 1 87 ? -9.205 -4.792 21.338 1.00 82.94 87 LEU A N 1
ATOM 618 C CA . LEU A 1 87 ? -8.560 -3.987 20.293 1.00 82.94 87 LEU A CA 1
ATOM 619 C C . LEU A 1 87 ? -8.143 -4.829 19.083 1.00 82.94 87 LEU A C 1
ATOM 621 O O . LEU A 1 87 ? -8.272 -4.382 17.946 1.00 82.94 87 LEU A O 1
ATOM 625 N N . VAL A 1 88 ? -7.705 -6.068 19.319 1.00 83.12 88 VAL A N 1
ATOM 626 C CA . VAL A 1 88 ? -7.366 -7.014 18.247 1.00 83.12 88 VAL A CA 1
ATOM 627 C C . VAL A 1 88 ? -8.620 -7.459 17.511 1.00 83.12 88 VAL A C 1
ATOM 629 O O . VAL A 1 88 ? -8.629 -7.459 16.285 1.00 83.12 88 VAL A O 1
ATOM 632 N N . LEU A 1 89 ? -9.687 -7.797 18.238 1.00 83.81 89 LEU A N 1
ATOM 633 C CA . LEU A 1 89 ? -10.956 -8.214 17.641 1.00 83.81 89 LEU A CA 1
ATOM 634 C C . LEU A 1 89 ? -11.577 -7.099 16.801 1.00 83.81 89 LEU A C 1
ATOM 636 O O . LEU A 1 89 ? -11.924 -7.322 15.646 1.00 83.81 89 LEU A O 1
ATOM 640 N N . VAL A 1 90 ? -11.671 -5.890 17.353 1.00 85.06 90 VAL A N 1
ATOM 641 C CA . VAL A 1 90 ? -12.228 -4.732 16.646 1.00 85.06 90 VAL A CA 1
ATOM 642 C C . VAL A 1 90 ? -11.350 -4.357 15.453 1.00 85.06 90 VAL A C 1
ATOM 644 O O . VAL A 1 90 ? -11.876 -4.159 14.362 1.00 85.06 90 VAL A O 1
ATOM 647 N N . GLY A 1 91 ? -10.024 -4.331 15.616 1.00 83.56 91 GLY A N 1
ATOM 648 C CA . GLY A 1 91 ? -9.094 -4.068 14.517 1.00 83.56 91 GLY A CA 1
ATOM 649 C C . GLY A 1 91 ? -9.196 -5.107 13.398 1.00 83.56 91 GLY A C 1
ATOM 650 O O . GLY A 1 91 ? -9.260 -4.742 12.226 1.00 83.56 91 GLY A O 1
ATOM 651 N N . LEU A 1 92 ? -9.294 -6.391 13.748 1.00 85.25 92 LEU A N 1
ATOM 652 C CA . LEU A 1 92 ? -9.480 -7.479 12.788 1.00 85.25 92 LEU A CA 1
ATOM 653 C C . LEU A 1 92 ? -10.808 -7.339 12.042 1.00 85.25 92 LEU A C 1
ATOM 655 O O . LEU A 1 92 ? -10.836 -7.447 10.819 1.00 85.25 92 LEU A O 1
ATOM 659 N N . VAL A 1 93 ? -11.899 -7.071 12.760 1.00 87.94 93 VAL A N 1
ATOM 660 C CA . VAL A 1 93 ? -13.220 -6.875 12.155 1.00 87.94 93 VAL A CA 1
ATOM 661 C C . VAL A 1 93 ? -13.192 -5.677 11.208 1.00 87.94 93 VAL A C 1
ATOM 663 O O . VAL A 1 93 ? -13.608 -5.806 10.062 1.00 87.94 93 VAL A O 1
ATOM 666 N N . ILE A 1 94 ? -12.644 -4.537 11.628 1.00 86.88 94 ILE A N 1
ATOM 667 C CA . ILE A 1 94 ? -12.575 -3.332 10.790 1.00 86.88 94 ILE A CA 1
ATOM 668 C C . ILE A 1 94 ? -11.634 -3.522 9.591 1.00 86.88 94 ILE A C 1
ATOM 670 O O . ILE A 1 94 ? -11.878 -2.933 8.545 1.00 86.88 94 ILE A O 1
ATOM 674 N N . ALA A 1 95 ? -10.594 -4.351 9.688 1.00 85.88 95 ALA A N 1
ATOM 675 C CA . ALA A 1 95 ? -9.717 -4.642 8.553 1.00 85.88 95 ALA A CA 1
ATOM 676 C C . ALA A 1 95 ? -10.357 -5.625 7.554 1.00 85.88 95 ALA A C 1
ATOM 678 O O . ALA A 1 95 ? -10.336 -5.403 6.344 1.00 85.88 95 ALA A O 1
ATOM 679 N N . VAL A 1 96 ? -10.942 -6.717 8.051 1.00 86.44 96 VAL A N 1
ATOM 680 C CA . VAL A 1 96 ? -11.422 -7.831 7.218 1.00 86.44 96 VAL A CA 1
ATOM 681 C C . VAL A 1 96 ? -12.799 -7.547 6.633 1.00 86.44 96 VAL A C 1
ATOM 683 O O . VAL A 1 96 ? -13.044 -7.835 5.460 1.00 86.44 96 VAL A O 1
ATOM 686 N N . LEU A 1 97 ? -13.711 -6.993 7.427 1.00 88.69 97 LEU A N 1
ATOM 687 C CA . LEU A 1 97 ? -15.119 -6.862 7.067 1.00 88.69 97 LEU A CA 1
ATOM 688 C C . LEU A 1 97 ? -15.342 -5.946 5.848 1.00 88.69 97 LEU A C 1
ATOM 690 O O . LEU A 1 97 ? -15.962 -6.417 4.893 1.00 88.69 97 LEU A O 1
ATOM 694 N N . PRO A 1 98 ? -14.803 -4.712 5.770 1.00 85.38 98 PRO A N 1
ATOM 695 C CA . PRO A 1 98 ? -14.999 -3.864 4.594 1.00 85.38 98 PRO A CA 1
ATOM 696 C C . PRO A 1 98 ? -14.329 -4.427 3.338 1.00 85.38 98 PRO A C 1
ATOM 698 O O . PRO A 1 98 ? -14.912 -4.336 2.261 1.00 85.38 98 PRO A O 1
ATOM 701 N N . HIS A 1 99 ? -13.154 -5.056 3.448 1.00 85.44 99 HIS A N 1
ATOM 702 C CA . HIS A 1 99 ? -12.514 -5.706 2.297 1.00 85.44 99 HIS A CA 1
ATOM 703 C C . HIS A 1 99 ? -13.320 -6.913 1.805 1.00 85.44 99 HIS A C 1
ATOM 705 O O . HIS A 1 99 ? -13.560 -7.049 0.608 1.00 85.44 99 HIS A O 1
ATOM 711 N N . THR A 1 100 ? -13.815 -7.748 2.717 1.00 86.19 100 THR A N 1
ATOM 712 C CA . THR A 1 100 ? -14.637 -8.916 2.371 1.00 86.19 100 THR A CA 1
ATOM 713 C C . THR A 1 100 ? -15.951 -8.489 1.720 1.00 86.19 100 THR A C 1
ATOM 715 O O . THR A 1 100 ? -16.322 -9.020 0.674 1.00 86.19 100 THR A O 1
ATOM 718 N N . VAL A 1 101 ? -16.631 -7.488 2.288 1.00 87.06 101 VAL A N 1
ATOM 719 C CA . VAL A 1 101 ? -17.871 -6.938 1.723 1.00 87.06 101 VAL A CA 1
ATOM 720 C C . VAL A 1 101 ? -17.615 -6.322 0.347 1.00 87.06 101 VAL A C 1
ATOM 722 O O . VAL A 1 101 ? -18.375 -6.596 -0.579 1.00 87.06 101 VAL A O 1
ATOM 725 N N . ALA A 1 102 ? -16.532 -5.558 0.175 1.00 84.81 102 ALA A N 1
ATOM 726 C CA . ALA A 1 102 ? -16.174 -4.967 -1.114 1.00 84.81 102 ALA A CA 1
ATOM 727 C C . ALA A 1 102 ? -15.904 -6.036 -2.189 1.00 84.81 102 ALA A C 1
ATOM 729 O O . ALA A 1 102 ? -16.400 -5.911 -3.310 1.00 84.81 102 ALA A O 1
ATOM 730 N N . ILE A 1 103 ? -15.192 -7.116 -1.844 1.00 86.44 103 ILE A N 1
ATOM 731 C CA . ILE A 1 103 ? -14.922 -8.228 -2.769 1.00 86.44 103 ILE A CA 1
ATOM 732 C C . ILE A 1 103 ? -16.217 -8.950 -3.153 1.00 86.44 103 ILE A C 1
ATOM 734 O O . ILE A 1 103 ? -16.463 -9.202 -4.336 1.00 86.44 103 ILE A O 1
ATOM 738 N N . LEU A 1 104 ? -17.058 -9.275 -2.167 1.00 84.00 104 LEU A N 1
ATOM 739 C CA . LEU A 1 104 ? -18.331 -9.958 -2.395 1.00 84.00 104 LEU A CA 1
ATOM 740 C C . LEU A 1 104 ? -19.269 -9.102 -3.253 1.00 84.00 104 LEU A C 1
ATOM 742 O O . LEU A 1 104 ? -19.821 -9.592 -4.237 1.00 84.00 104 LEU A O 1
ATOM 746 N N . PHE A 1 105 ? -19.408 -7.818 -2.935 1.00 85.56 105 PHE A N 1
ATOM 747 C CA . PHE A 1 105 ? -20.252 -6.903 -3.695 1.00 85.56 105 PHE A CA 1
ATOM 748 C C . PHE A 1 105 ? -19.732 -6.709 -5.127 1.00 85.56 105 PHE A C 1
ATOM 750 O O . PHE A 1 105 ? -20.492 -6.835 -6.090 1.00 85.56 105 PHE A O 1
ATOM 757 N N . GLY A 1 106 ? -18.423 -6.496 -5.290 1.00 80.69 106 GLY A N 1
ATOM 758 C CA . GLY A 1 106 ? -17.789 -6.342 -6.601 1.00 80.69 106 GLY A CA 1
ATOM 759 C C . GLY A 1 106 ? -17.944 -7.573 -7.497 1.00 80.69 106 GLY A C 1
ATOM 760 O O . GLY A 1 106 ? -18.219 -7.447 -8.692 1.00 80.69 106 GLY A O 1
ATOM 761 N N . ARG A 1 107 ? -17.829 -8.777 -6.923 1.00 79.62 107 ARG A N 1
ATOM 762 C CA . ARG A 1 107 ? -17.951 -10.030 -7.677 1.00 79.62 107 ARG A CA 1
ATOM 763 C C . ARG A 1 107 ? -19.400 -10.413 -7.970 1.00 79.62 107 ARG A C 1
ATOM 765 O O . ARG A 1 107 ? -19.701 -10.793 -9.098 1.00 79.62 107 ARG A O 1
ATOM 772 N N . TYR A 1 108 ? -20.284 -10.357 -6.975 1.00 77.12 108 TYR A N 1
ATOM 773 C CA . TYR A 1 108 ? -21.637 -10.909 -7.101 1.00 77.12 108 TYR A CA 1
ATOM 774 C C . TYR A 1 108 ? -22.669 -9.897 -7.605 1.00 77.12 108 TYR A C 1
ATOM 776 O O . TYR A 1 108 ? -23.581 -10.291 -8.329 1.00 77.12 108 TYR A O 1
ATOM 784 N N . VAL A 1 109 ? -22.521 -8.609 -7.278 1.00 79.69 109 VAL A N 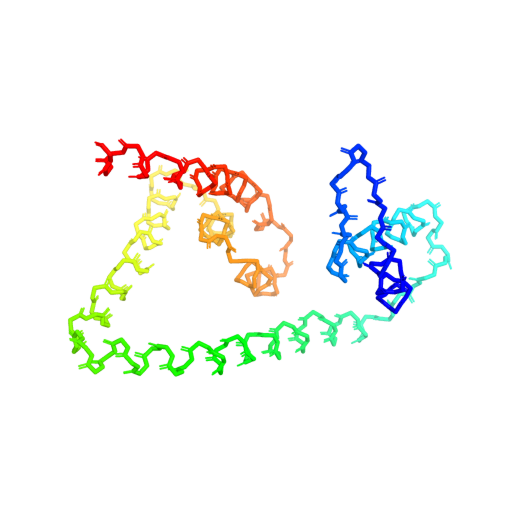1
ATOM 785 C CA . VAL A 1 109 ? -23.472 -7.564 -7.700 1.00 79.69 109 VAL A CA 1
ATOM 786 C C . VAL A 1 109 ? -22.996 -6.887 -8.978 1.00 79.69 109 VAL A C 1
ATOM 788 O O . VAL A 1 109 ? -23.732 -6.837 -9.960 1.00 79.69 109 VAL A O 1
ATOM 791 N N . LEU A 1 110 ? -21.744 -6.422 -8.996 1.00 79.75 110 LEU A N 1
ATOM 792 C CA . LEU A 1 110 ? -21.187 -5.692 -10.141 1.00 79.75 110 LEU A CA 1
ATOM 793 C C . LEU A 1 110 ? -20.635 -6.614 -11.246 1.00 79.75 110 LEU A C 1
ATOM 795 O O . LEU A 1 110 ? -20.307 -6.128 -12.326 1.00 79.75 110 LEU A O 1
ATOM 799 N N . LYS A 1 111 ? -20.543 -7.933 -10.998 1.00 81.81 111 LYS A N 1
ATOM 800 C CA . LYS A 1 111 ? -20.003 -8.951 -11.928 1.00 81.81 111 LYS A CA 1
ATOM 801 C C . LYS A 1 111 ? -18.643 -8.565 -12.527 1.00 81.81 111 LYS A C 1
ATOM 803 O O . LYS A 1 111 ? -18.335 -8.896 -13.671 1.00 81.81 111 LYS A O 1
ATOM 808 N N . MET A 1 112 ? -17.828 -7.847 -11.756 1.00 78.25 112 MET A N 1
ATOM 809 C CA . MET A 1 112 ? -16.526 -7.368 -12.206 1.00 78.25 112 MET A CA 1
ATOM 810 C C . MET A 1 112 ? -15.486 -8.487 -12.163 1.00 78.25 112 MET A C 1
ATOM 812 O O . MET A 1 112 ? -15.600 -9.445 -11.395 1.00 78.25 112 MET A O 1
ATOM 816 N N . ASN A 1 113 ? -14.438 -8.347 -12.979 1.00 83.50 113 ASN A N 1
ATOM 817 C CA . ASN A 1 113 ? -13.311 -9.271 -12.952 1.00 83.50 113 ASN A CA 1
ATOM 818 C C . ASN A 1 113 ? -12.698 -9.286 -11.533 1.00 83.50 113 ASN A C 1
ATOM 820 O O . ASN A 1 113 ? -12.334 -8.217 -11.031 1.00 83.50 113 ASN A O 1
ATOM 824 N N . PRO A 1 114 ? -12.553 -10.462 -10.890 1.00 80.81 114 PRO A N 1
ATOM 825 C CA . PRO A 1 114 ? -12.039 -10.563 -9.524 1.00 80.81 114 PRO A CA 1
ATOM 826 C C . PRO A 1 114 ? -10.657 -9.920 -9.360 1.00 80.81 114 PRO A C 1
ATOM 828 O O . PRO A 1 114 ? -10.381 -9.336 -8.319 1.00 80.81 114 PRO A O 1
ATOM 831 N N . VAL A 1 115 ? -9.825 -9.941 -10.402 1.00 83.44 115 VAL A N 1
ATOM 832 C CA . VAL A 1 115 ? -8.490 -9.327 -10.419 1.00 83.44 115 VAL A CA 1
ATOM 833 C C . VAL A 1 115 ? -8.573 -7.796 -10.287 1.00 83.44 115 VAL A C 1
ATOM 835 O O . VAL A 1 115 ? -7.802 -7.188 -9.547 1.00 83.44 115 VAL A O 1
ATOM 838 N N . ILE A 1 116 ? -9.559 -7.167 -10.937 1.00 85.06 116 ILE A N 1
ATOM 839 C CA . ILE A 1 116 ? -9.810 -5.718 -10.841 1.00 85.06 116 ILE A CA 1
ATOM 840 C C . ILE A 1 116 ? -10.388 -5.367 -9.468 1.00 85.06 116 ILE A C 1
ATOM 842 O O . ILE A 1 116 ? -10.010 -4.353 -8.889 1.00 85.06 116 ILE A O 1
ATOM 846 N N . VAL A 1 117 ? -11.276 -6.207 -8.929 1.00 86.25 117 VAL A N 1
ATOM 847 C CA . VAL A 1 117 ? -11.875 -5.997 -7.601 1.00 86.25 117 VAL A CA 1
ATOM 848 C C . VAL A 1 117 ? -10.812 -6.082 -6.503 1.00 86.25 117 VAL A C 1
ATOM 850 O O . VAL A 1 117 ? -10.779 -5.224 -5.626 1.00 86.25 117 VAL A O 1
ATOM 853 N N . LEU A 1 118 ? -9.893 -7.048 -6.579 1.00 85.56 118 LEU A N 1
ATOM 854 C CA . LEU A 1 118 ? -8.756 -7.150 -5.657 1.00 85.56 118 LEU A CA 1
ATOM 855 C C . LEU A 1 118 ? -7.829 -5.924 -5.760 1.00 85.56 118 LEU A C 1
ATOM 857 O O . LEU A 1 118 ? -7.422 -5.360 -4.739 1.00 85.56 118 LEU A O 1
ATOM 861 N N . GLY A 1 119 ? -7.563 -5.452 -6.982 1.00 85.25 119 GLY A N 1
ATOM 862 C CA . GLY A 1 119 ? -6.872 -4.182 -7.227 1.00 85.25 119 GLY A CA 1
ATOM 863 C C . GLY A 1 119 ? -7.592 -2.980 -6.601 1.00 85.25 119 GLY A C 1
ATOM 864 O O . GLY A 1 119 ? -6.973 -2.162 -5.926 1.00 85.25 119 GLY A O 1
ATOM 865 N N . ALA A 1 120 ? -8.916 -2.911 -6.728 1.00 86.50 120 ALA A N 1
ATOM 866 C CA . ALA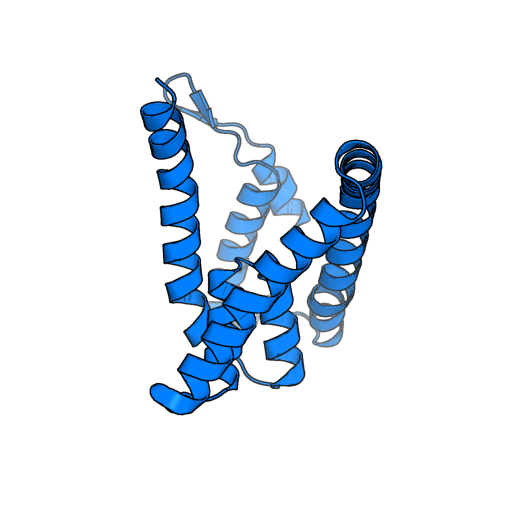 A 1 120 ? -9.723 -1.855 -6.126 1.00 86.50 120 ALA A CA 1
ATOM 867 C C . ALA A 1 120 ? -9.723 -1.901 -4.590 1.00 86.50 120 ALA A C 1
ATOM 869 O O . ALA A 1 120 ? -9.624 -0.854 -3.951 1.00 86.50 120 ALA A O 1
ATOM 870 N N . CYS A 1 121 ? -9.769 -3.091 -3.984 1.00 87.62 121 CYS A N 1
ATOM 871 C CA . CYS A 1 121 ? -9.680 -3.253 -2.531 1.00 87.62 121 CYS A CA 1
ATOM 872 C C . CYS A 1 121 ? -8.315 -2.815 -1.987 1.00 87.62 121 CYS A C 1
ATOM 874 O O . CYS A 1 121 ? -8.265 -2.068 -1.011 1.00 87.62 121 CYS A O 1
ATOM 876 N N . SER A 1 122 ? -7.217 -3.199 -2.649 1.00 86.44 122 SER A N 1
ATOM 877 C CA . SER A 1 122 ? -5.879 -2.711 -2.275 1.00 86.44 122 SER A CA 1
ATOM 878 C C . SER A 1 122 ? -5.747 -1.190 -2.431 1.00 86.44 122 SER A C 1
ATOM 880 O O . SER A 1 122 ? -5.115 -0.547 -1.593 1.00 86.44 122 SER A O 1
ATOM 882 N N . GLY A 1 123 ? -6.400 -0.597 -3.439 1.00 84.38 123 GLY A N 1
ATOM 883 C CA . GLY A 1 123 ? -6.490 0.857 -3.620 1.00 84.38 123 GLY A CA 1
ATOM 884 C C . GLY A 1 123 ? -7.269 1.546 -2.505 1.00 84.38 123 GLY A C 1
ATOM 885 O O . GLY A 1 123 ? -6.787 2.522 -1.936 1.00 84.38 123 GLY A O 1
ATOM 886 N N . ALA A 1 124 ? -8.428 1.000 -2.134 1.00 85.38 124 ALA A N 1
ATOM 887 C CA . ALA A 1 124 ? -9.258 1.516 -1.047 1.00 85.38 124 ALA A CA 1
ATOM 888 C C . ALA A 1 124 ? -8.542 1.447 0.312 1.00 85.38 124 ALA A C 1
ATOM 890 O O . ALA A 1 124 ? -8.664 2.363 1.119 1.00 85.38 124 ALA A O 1
ATOM 891 N N . GLY A 1 125 ? -7.761 0.387 0.548 1.00 84.81 125 GLY A N 1
ATOM 892 C CA . GLY A 1 125 ? -6.892 0.268 1.721 1.00 84.81 125 GLY A CA 1
ATOM 893 C C . GLY A 1 125 ? -5.600 1.087 1.630 1.00 84.81 125 GLY A C 1
ATOM 894 O O . GLY A 1 125 ? -4.819 1.092 2.577 1.00 84.81 125 GLY A O 1
ATOM 895 N N . THR A 1 126 ? -5.334 1.762 0.506 1.00 86.19 126 THR A N 1
ATOM 896 C CA . THR A 1 126 ? -4.070 2.463 0.211 1.00 86.19 126 THR A CA 1
ATOM 897 C C . THR A 1 126 ? -2.817 1.578 0.335 1.00 86.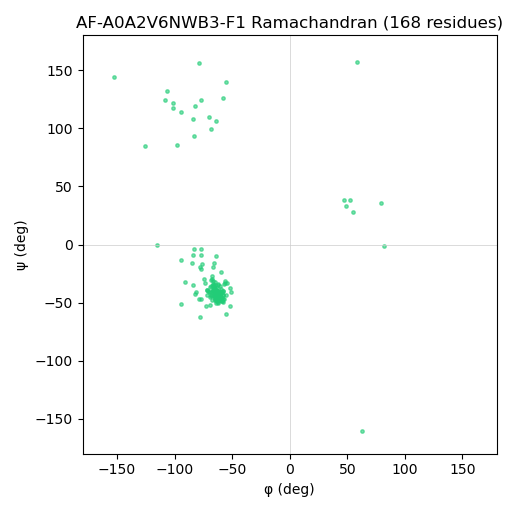19 126 THR A C 1
ATOM 899 O O . THR A 1 126 ? -1.713 2.060 0.578 1.00 86.19 126 THR A O 1
ATOM 902 N N . ILE A 1 127 ? -2.962 0.267 0.115 1.00 85.75 127 ILE A N 1
ATOM 903 C CA . ILE A 1 127 ? -1.903 -0.735 0.301 1.00 85.75 127 ILE A CA 1
ATOM 904 C C . ILE A 1 127 ? -1.241 -1.038 -1.049 1.00 85.75 127 ILE A C 1
ATOM 906 O O . ILE A 1 127 ? -1.588 -1.999 -1.737 1.00 85.75 127 ILE A O 1
ATOM 910 N N . THR A 1 128 ? -0.251 -0.229 -1.435 1.00 84.00 128 THR A N 1
ATOM 911 C CA . THR A 1 128 ? 0.550 -0.448 -2.659 1.00 84.00 128 THR A CA 1
ATOM 912 C C . THR A 1 128 ? 1.233 -1.815 -2.684 1.00 84.00 128 THR A C 1
ATOM 914 O O . THR A 1 128 ? 1.344 -2.423 -3.744 1.00 84.00 128 THR A O 1
ATOM 917 N N . ALA A 1 129 ? 1.655 -2.328 -1.527 1.00 81.44 129 ALA A N 1
ATOM 918 C CA . ALA A 1 129 ? 2.280 -3.644 -1.422 1.00 81.44 129 ALA A CA 1
ATOM 919 C C . ALA A 1 129 ? 1.334 -4.789 -1.807 1.00 81.44 129 ALA A C 1
ATOM 921 O O . ALA A 1 129 ? 1.727 -5.708 -2.519 1.00 81.44 129 ALA A O 1
ATOM 922 N N . ALA A 1 130 ? 0.068 -4.702 -1.390 1.00 84.19 130 ALA A N 1
ATOM 923 C CA . ALA A 1 130 ? -0.941 -5.694 -1.736 1.00 84.19 130 ALA A CA 1
ATOM 924 C C . ALA A 1 130 ? -1.234 -5.679 -3.240 1.00 84.19 130 ALA A C 1
ATOM 926 O O . ALA A 1 130 ? -1.374 -6.741 -3.835 1.00 84.19 130 ALA A O 1
ATOM 927 N N . LEU A 1 131 ? -1.259 -4.496 -3.872 1.00 86.12 131 LEU A N 1
ATOM 928 C CA . LEU A 1 131 ? -1.400 -4.395 -5.325 1.00 86.12 131 LEU A CA 1
ATOM 929 C C . LEU A 1 131 ? -0.283 -5.152 -6.050 1.00 86.12 131 LEU A C 1
ATOM 931 O O . LEU A 1 131 ? -0.573 -5.912 -6.968 1.00 86.12 131 LEU A O 1
ATOM 935 N N . ARG A 1 132 ? 0.973 -4.956 -5.630 1.00 83.25 132 ARG A N 1
ATOM 936 C CA . ARG A 1 132 ? 2.132 -5.624 -6.240 1.00 83.25 132 ARG A CA 1
ATOM 937 C C . ARG A 1 132 ? 2.045 -7.138 -6.104 1.00 83.25 132 ARG A C 1
ATOM 939 O O . ARG A 1 132 ? 2.160 -7.827 -7.107 1.00 83.25 132 ARG A O 1
ATOM 946 N N . ALA A 1 133 ? 1.711 -7.633 -4.913 1.00 84.19 133 ALA A N 1
ATOM 947 C CA . ALA A 1 133 ? 1.500 -9.062 -4.689 1.00 84.19 133 ALA A CA 1
ATOM 948 C C . ALA A 1 133 ? 0.376 -9.636 -5.578 1.00 84.19 133 ALA A C 1
ATOM 950 O O . ALA A 1 133 ? 0.519 -10.715 -6.144 1.00 84.19 133 ALA A O 1
ATOM 951 N N . ILE A 1 134 ? -0.731 -8.902 -5.758 1.00 86.75 134 ILE A N 1
ATOM 952 C CA . ILE A 1 134 ? -1.823 -9.322 -6.652 1.00 86.75 134 ILE A CA 1
ATOM 953 C C . ILE A 1 134 ? -1.369 -9.324 -8.119 1.00 86.75 134 ILE A C 1
ATOM 955 O O . ILE A 1 134 ? -1.765 -10.211 -8.866 1.00 86.75 134 ILE A O 1
ATOM 959 N N . GLN A 1 135 ? -0.572 -8.345 -8.555 1.00 86.88 135 GLN A N 1
ATOM 960 C CA . GLN A 1 135 ? -0.042 -8.288 -9.924 1.00 86.88 135 GLN A CA 1
ATOM 961 C C . GLN A 1 135 ? 0.945 -9.422 -10.210 1.00 86.88 135 GLN A C 1
ATOM 963 O O . GLN A 1 135 ? 0.901 -9.992 -11.301 1.00 86.88 135 GLN A O 1
ATOM 968 N N . GLU A 1 136 ? 1.796 -9.751 -9.236 1.00 84.25 136 GLU A N 1
ATOM 969 C CA . GLU A 1 136 ? 2.736 -10.870 -9.303 1.00 84.25 136 GLU A CA 1
ATOM 970 C C . GLU A 1 136 ? 1.978 -12.200 -9.408 1.00 84.25 136 GLU A C 1
ATOM 972 O O . GLU A 1 136 ? 2.248 -12.983 -10.314 1.00 84.25 136 GLU A O 1
ATOM 977 N N . GLU A 1 137 ? 0.948 -12.417 -8.588 1.00 86.38 137 GLU A N 1
ATOM 978 C CA . GLU A 1 137 ? 0.141 -13.644 -8.649 1.00 86.38 137 GLU A CA 1
ATOM 979 C C . GLU A 1 137 ? -0.725 -13.719 -9.921 1.00 86.38 137 GLU A C 1
ATOM 981 O O . GLU A 1 137 ? -0.835 -14.762 -10.561 1.00 86.38 137 GLU A O 1
ATOM 986 N N . ALA A 1 138 ? -1.336 -12.604 -10.331 1.00 85.19 138 ALA A N 1
ATOM 987 C CA . ALA A 1 138 ? -2.189 -12.553 -11.518 1.00 85.19 138 ALA A CA 1
ATOM 988 C C . ALA A 1 138 ? -1.400 -12.517 -12.839 1.00 85.19 138 ALA A C 1
ATOM 990 O O . ALA A 1 138 ? -2.024 -12.583 -13.902 1.00 85.19 138 ALA A O 1
ATOM 991 N N . GLN A 1 139 ? -0.068 -12.354 -12.788 1.00 84.81 139 GLN A N 1
ATOM 992 C CA . GLN A 1 139 ? 0.818 -12.160 -13.947 1.00 84.81 139 GLN A CA 1
ATOM 993 C C . GLN A 1 139 ? 0.267 -11.109 -14.931 1.00 84.81 139 GLN A C 1
ATOM 995 O O . GLN A 1 139 ? 0.303 -11.267 -16.153 1.00 84.81 139 GLN A O 1
ATOM 1000 N N . SER A 1 140 ? -0.334 -10.045 -14.391 1.00 83.94 140 SER A N 1
ATOM 1001 C CA . SER A 1 140 ? -1.106 -9.080 -15.171 1.00 83.94 140 SER A CA 1
ATOM 1002 C C . SER A 1 140 ? -1.119 -7.704 -14.520 1.00 83.94 140 SER A C 1
ATOM 1004 O O . SER A 1 140 ? -1.235 -7.576 -13.303 1.00 83.94 140 SER A O 1
ATOM 1006 N N . GLU A 1 141 ? -1.090 -6.652 -15.341 1.00 82.62 141 GLU A N 1
ATOM 1007 C CA . GLU A 1 141 ? -1.221 -5.264 -14.879 1.00 82.62 141 GLU A CA 1
ATOM 1008 C C . GLU A 1 141 ? -2.683 -4.819 -14.691 1.00 82.62 141 GLU A C 1
ATOM 1010 O O . GLU A 1 141 ? -2.935 -3.729 -14.176 1.00 82.62 141 GLU A O 1
ATOM 1015 N N . LEU A 1 142 ? -3.661 -5.674 -15.021 1.00 85.25 142 LEU A N 1
ATOM 1016 C CA . LEU A 1 142 ? -5.095 -5.399 -14.851 1.00 85.25 142 LEU A CA 1
ATOM 1017 C C . LEU A 1 142 ? -5.514 -4.936 -13.436 1.00 85.25 142 LEU A C 1
ATOM 1019 O O . LEU A 1 142 ? -6.367 -4.046 -13.359 1.00 85.25 142 LEU A O 1
ATOM 1023 N N . PRO A 1 143 ? -4.944 -5.442 -12.317 1.00 86.69 143 PRO A N 1
ATOM 1024 C CA . PRO A 1 143 ? -5.238 -4.921 -10.980 1.00 86.69 143 PRO A CA 1
ATOM 1025 C C . PRO A 1 143 ? -4.980 -3.417 -10.827 1.00 86.69 143 PRO A C 1
ATOM 1027 O O . PRO A 1 143 ? -5.705 -2.746 -10.090 1.00 86.69 143 PRO A O 1
ATOM 1030 N N . ALA A 1 144 ? -3.977 -2.860 -11.519 1.00 86.06 144 ALA A N 1
ATOM 1031 C CA . ALA A 1 144 ? -3.621 -1.446 -11.382 1.00 86.06 144 ALA A CA 1
ATOM 1032 C C . ALA A 1 144 ? -4.735 -0.521 -11.875 1.00 86.06 144 ALA A C 1
ATOM 1034 O O . ALA A 1 144 ? -4.950 0.542 -11.293 1.00 86.06 144 ALA A O 1
ATOM 1035 N N . LEU A 1 145 ? -5.498 -0.942 -12.887 1.00 86.94 145 LEU A N 1
ATOM 1036 C CA . LEU A 1 145 ? -6.657 -0.184 -13.359 1.00 86.94 145 LEU A CA 1
ATOM 1037 C C . LEU A 1 145 ? -7.694 -0.017 -12.244 1.00 86.94 145 LEU A C 1
ATOM 1039 O O . LEU A 1 145 ? -8.192 1.087 -12.032 1.00 86.94 145 LEU A O 1
ATOM 1043 N N . GLY A 1 146 ? -7.958 -1.087 -11.488 1.00 83.94 146 GLY A N 1
ATOM 1044 C CA . GLY A 1 146 ? -8.862 -1.056 -10.338 1.00 83.94 146 GLY A CA 1
ATOM 1045 C C . GLY A 1 146 ? -8.324 -0.241 -9.162 1.00 83.94 146 GLY A C 1
ATOM 1046 O O . GLY A 1 146 ? -9.109 0.361 -8.441 1.00 83.94 146 GLY A O 1
ATOM 1047 N N . TYR A 1 147 ? -7.003 -0.183 -8.984 1.00 88.25 147 TYR A N 1
ATOM 1048 C CA . TYR A 1 147 ? -6.348 0.500 -7.864 1.00 88.25 147 TYR A CA 1
ATOM 1049 C C . TYR A 1 147 ? -6.426 2.030 -7.928 1.00 88.25 147 TYR A C 1
ATOM 1051 O O . TYR A 1 147 ? -6.608 2.682 -6.900 1.00 88.25 147 TYR A O 1
ATOM 1059 N N . THR A 1 148 ? -6.272 2.611 -9.121 1.00 85.19 148 THR A N 1
ATOM 1060 C CA . THR A 1 148 ? -6.058 4.063 -9.297 1.00 85.19 148 THR A CA 1
ATOM 1061 C C . THR A 1 148 ? -7.168 4.934 -8.705 1.00 85.19 148 THR A C 1
ATOM 1063 O O . THR A 1 148 ? -6.882 5.870 -7.957 1.00 85.19 148 THR A O 1
ATOM 1066 N N . VAL A 1 149 ? -8.432 4.628 -9.013 1.00 87.00 149 VAL A N 1
ATOM 1067 C CA . VAL A 1 149 ? -9.581 5.444 -8.592 1.00 87.00 149 VAL A CA 1
ATOM 1068 C C . VAL A 1 149 ? -9.817 5.360 -7.077 1.00 87.00 149 VAL A C 1
ATOM 1070 O O . VAL A 1 149 ? -9.844 6.412 -6.434 1.00 87.00 149 VAL A O 1
ATOM 1073 N N . PRO A 1 150 ? -9.928 4.166 -6.459 1.00 87.56 150 PRO A N 1
ATOM 1074 C CA . PRO A 1 150 ? -10.086 4.049 -5.011 1.00 87.56 150 PRO A CA 1
ATOM 1075 C 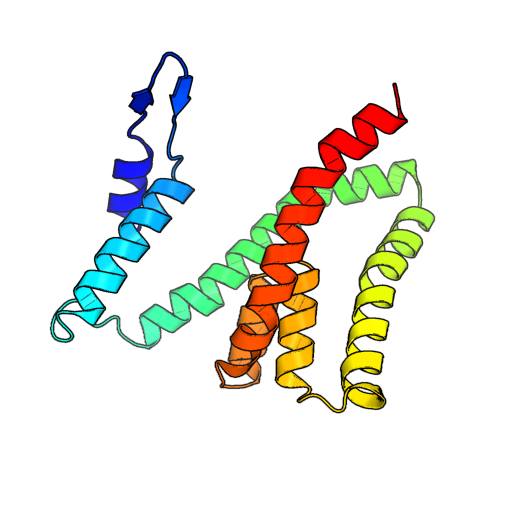C . PRO A 1 150 ? -8.910 4.638 -4.236 1.00 87.56 150 PRO A C 1
ATOM 1077 O O . PRO A 1 150 ? -9.129 5.245 -3.193 1.00 87.56 150 PRO A O 1
ATOM 1080 N N . TYR A 1 151 ? -7.685 4.519 -4.755 1.00 86.44 151 TYR A N 1
ATOM 1081 C CA . TYR A 1 151 ? -6.503 5.115 -4.133 1.00 86.44 151 TYR A CA 1
ATOM 1082 C C . TYR A 1 151 ? -6.568 6.647 -4.099 1.00 86.44 151 TYR A C 1
ATOM 1084 O O . TYR A 1 151 ? -6.324 7.257 -3.056 1.00 86.44 151 TYR A O 1
ATOM 1092 N N . ALA A 1 152 ? -6.937 7.281 -5.218 1.00 86.25 152 ALA A N 1
ATOM 1093 C CA . ALA A 1 152 ? -7.090 8.733 -5.285 1.00 86.25 152 ALA A CA 1
ATOM 1094 C C . ALA A 1 152 ? -8.177 9.228 -4.320 1.00 86.25 152 ALA A C 1
ATOM 1096 O O . ALA A 1 152 ? -7.948 10.167 -3.556 1.00 86.25 152 ALA A O 1
ATOM 1097 N N . ILE A 1 153 ? -9.334 8.558 -4.310 1.00 88.06 153 ILE A N 1
ATOM 1098 C CA . ILE A 1 153 ? -10.433 8.879 -3.392 1.00 88.06 153 ILE A CA 1
ATOM 1099 C C . ILE A 1 153 ? -9.987 8.682 -1.940 1.00 88.06 153 ILE A C 1
ATOM 1101 O O . ILE A 1 153 ? -10.209 9.567 -1.118 1.00 88.06 153 ILE A O 1
ATOM 1105 N N . GLY A 1 154 ? -9.318 7.570 -1.629 1.00 85.88 154 GLY A N 1
ATOM 1106 C CA . GLY A 1 154 ? -8.825 7.261 -0.288 1.00 85.88 154 GLY A CA 1
ATOM 1107 C C . GLY A 1 154 ? -7.900 8.347 0.254 1.00 85.88 154 GLY A C 1
ATOM 1108 O O . GLY A 1 154 ? -8.116 8.832 1.362 1.00 85.88 154 GLY A O 1
ATOM 1109 N N . ASN A 1 155 ? -6.937 8.808 -0.547 1.00 85.75 155 ASN A N 1
ATOM 1110 C CA . ASN A 1 155 ? -6.034 9.886 -0.138 1.00 85.75 155 ASN A CA 1
ATOM 1111 C C . ASN A 1 155 ? -6.759 11.222 0.076 1.00 85.75 155 ASN A C 1
ATOM 1113 O O . ASN A 1 155 ? -6.462 11.930 1.040 1.00 85.75 155 ASN A O 1
ATOM 1117 N N . ILE A 1 156 ? -7.714 11.572 -0.793 1.00 86.88 156 ILE A N 1
ATOM 1118 C CA . ILE A 1 156 ? -8.498 12.809 -0.654 1.00 86.88 156 ILE A CA 1
ATOM 1119 C C . ILE A 1 156 ? -9.341 12.758 0.620 1.00 86.88 156 ILE A C 1
ATOM 1121 O O . ILE A 1 156 ? -9.306 13.695 1.415 1.00 86.88 156 ILE A O 1
ATOM 1125 N N . VAL A 1 157 ? -10.064 11.656 0.835 1.00 86.19 157 VAL A N 1
ATOM 1126 C CA . VAL A 1 157 ? -10.921 11.476 2.009 1.00 86.19 157 VAL A CA 1
ATOM 1127 C C . VAL A 1 157 ? -10.080 11.471 3.279 1.00 86.19 157 VAL A C 1
ATOM 1129 O O . VAL A 1 157 ? -10.413 12.209 4.197 1.00 86.19 157 VAL A O 1
ATOM 1132 N N . LEU A 1 158 ? -8.965 10.734 3.319 1.00 83.94 158 LEU A N 1
ATOM 1133 C CA . LEU A 1 158 ? -8.056 10.703 4.470 1.00 83.94 158 LEU A CA 1
ATOM 1134 C C . LEU A 1 158 ? -7.515 12.098 4.810 1.00 83.94 1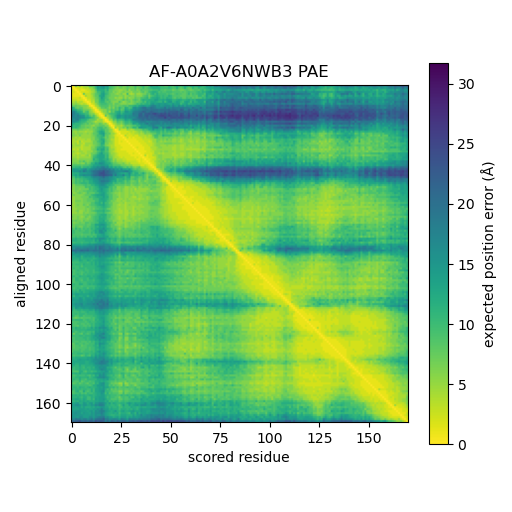58 LEU A C 1
ATOM 1136 O O . LEU A 1 158 ? -7.503 12.488 5.976 1.00 83.94 158 LEU A O 1
ATOM 1140 N N . THR A 1 159 ? -7.117 12.868 3.794 1.00 85.00 159 THR A N 1
ATOM 1141 C CA . THR A 1 159 ? -6.612 14.237 3.981 1.00 85.00 159 THR A CA 1
ATOM 1142 C C . THR A 1 159 ? -7.714 15.183 4.462 1.00 85.00 159 THR A C 1
ATOM 1144 O O . THR A 1 159 ? -7.477 16.006 5.344 1.00 85.00 159 THR A O 1
ATOM 1147 N N . ALA A 1 160 ? -8.930 15.060 3.922 1.00 86.19 160 ALA A N 1
ATOM 1148 C CA . ALA A 1 160 ? -10.071 15.895 4.293 1.00 86.19 160 ALA A CA 1
ATOM 1149 C C . ALA A 1 160 ? -10.660 15.537 5.668 1.00 86.19 160 ALA A C 1
ATOM 1151 O O . ALA A 1 160 ? -11.178 16.413 6.362 1.00 86.19 160 ALA A O 1
ATOM 1152 N N . TRP A 1 161 ? -10.564 14.273 6.092 1.00 84.56 161 TRP A N 1
ATOM 1153 C CA . TRP A 1 161 ? -11.121 13.816 7.366 1.00 84.56 161 TRP A CA 1
ATOM 1154 C C . TRP A 1 161 ? -10.414 14.423 8.574 1.00 84.56 161 TRP A C 1
ATOM 1156 O O . TRP A 1 161 ? -11.060 14.653 9.591 1.00 84.56 161 TRP A O 1
ATOM 1166 N N . GLY A 1 162 ? -9.113 14.718 8.467 1.00 82.69 162 GLY A N 1
ATOM 1167 C CA . GLY A 1 162 ? -8.347 15.352 9.544 1.00 82.69 162 GLY A CA 1
ATOM 1168 C C . GLY A 1 162 ? -8.975 16.677 10.002 1.00 82.69 162 GLY A C 1
ATOM 1169 O O . GLY A 1 162 ? -9.389 16.778 11.156 1.00 82.69 162 GLY A O 1
ATOM 1170 N N . PRO A 1 163 ? -9.125 17.670 9.107 1.00 86.62 163 PRO A N 1
ATOM 1171 C CA . PRO A 1 163 ? -9.820 18.918 9.414 1.00 86.62 163 PRO A CA 1
ATOM 1172 C C . PRO A 1 163 ? -11.273 18.732 9.870 1.00 86.62 163 PRO A C 1
ATOM 1174 O O . PRO A 1 163 ? -11.703 19.411 10.798 1.00 86.62 163 PRO A O 1
ATOM 1177 N N . VAL A 1 164 ? -12.023 17.808 9.255 1.00 86.81 164 VAL A N 1
ATOM 1178 C CA . VAL A 1 164 ? -13.432 17.552 9.609 1.00 86.81 164 VAL A CA 1
ATOM 1179 C C . VAL A 1 164 ? -13.562 17.032 11.040 1.00 86.81 164 VAL A C 1
ATOM 1181 O O . VAL A 1 164 ? -14.376 17.547 11.800 1.00 86.81 164 VAL A O 1
ATOM 1184 N N . LEU A 1 165 ? -12.742 16.058 11.437 1.00 85.12 165 LEU A N 1
ATOM 1185 C CA . LEU A 1 165 ? -12.749 15.524 12.800 1.00 85.12 165 LEU A CA 1
ATOM 1186 C C . LEU A 1 165 ? -12.375 16.593 13.827 1.00 85.12 165 LEU A C 1
ATOM 1188 O O . LEU A 1 165 ? -13.023 16.685 14.865 1.00 85.12 165 LEU A O 1
ATOM 1192 N N . VAL A 1 166 ? -11.375 17.427 13.527 1.00 86.50 166 VAL A N 1
ATOM 1193 C CA . VAL A 1 166 ? -10.985 18.538 14.410 1.00 86.50 166 VAL A CA 1
ATOM 1194 C C . VAL A 1 166 ? -12.136 19.535 14.573 1.00 86.50 166 VAL A C 1
ATOM 1196 O O . VAL A 1 166 ? -12.432 19.921 15.698 1.00 86.50 166 VAL A O 1
ATOM 1199 N N . ALA A 1 167 ? -12.828 19.890 13.487 1.00 86.62 167 ALA A N 1
ATOM 1200 C CA . ALA A 1 167 ? -13.982 20.790 13.527 1.00 86.62 167 ALA A CA 1
ATOM 1201 C C . ALA A 1 167 ? -15.205 20.198 14.256 1.00 86.62 167 ALA A C 1
ATOM 1203 O O . ALA A 1 167 ? -16.017 20.942 14.787 1.00 86.62 167 ALA A O 1
ATOM 1204 N N . MET A 1 168 ? -15.354 18.870 14.288 1.00 84.50 168 MET A N 1
ATOM 1205 C CA . MET A 1 168 ? -16.408 18.196 15.060 1.00 84.50 168 MET A CA 1
ATOM 1206 C C . MET A 1 168 ? -16.095 18.107 16.562 1.00 84.50 168 MET A C 1
ATOM 1208 O O . MET A 1 168 ? -17.001 17.850 17.354 1.00 84.50 168 MET A O 1
ATOM 1212 N N . MET A 1 169 ? -14.824 18.255 16.949 1.00 80.88 169 MET A N 1
ATOM 1213 C CA . MET A 1 169 ? -14.370 18.222 18.344 1.00 80.88 169 MET A CA 1
ATOM 1214 C C . MET A 1 169 ? -14.267 19.617 18.986 1.00 80.88 169 MET A C 1
ATOM 1216 O O . MET A 1 169 ? -14.117 19.691 20.206 1.00 80.88 169 MET A O 1
ATOM 1220 N N . SER A 1 170 ? -14.315 20.689 18.186 1.00 60.72 170 SER A N 1
ATOM 1221 C CA . SER A 1 170 ? -14.356 22.098 18.618 1.00 60.72 170 SER A CA 1
ATOM 1222 C C . SER A 1 170 ? -15.782 22.607 18.774 1.00 60.72 170 SER A C 1
ATOM 1224 O O . SER A 1 170 ? -16.041 23.317 19.768 1.00 60.72 170 SER A O 1
#

Radius of gyration: 20.03 Å; Cα contacts (8 Å, |Δi|>4): 152; chains: 1; bounding box: 45×46×53 Å

Solvent-accessible surface area (backbone atoms only — not comparable to full-atom values): 9057 Å² total; per-residue (Å²): 90,62,70,59,5,37,60,52,7,66,49,64,50,69,57,95,89,42,78,47,61,43,38,50,68,46,17,28,49,53,33,45,50,52,57,49,50,50,31,72,77,38,77,87,50,83,79,72,53,68,71,56,53,47,46,54,52,56,50,44,49,52,52,50,53,51,52,54,51,62,67,45,44,64,60,50,53,54,46,38,72,75,52,37,72,58,51,54,52,52,50,48,47,66,59,49,48,59,50,51,51,51,46,50,44,34,43,73,73,67,64,44,60,63,58,29,40,52,12,25,45,23,11,52,69,64,34,66,67,55,37,51,54,51,26,64,74,64,74,40,71,61,23,54,68,30,16,53,60,35,28,54,52,37,54,51,50,57,61,52,45,54,62,51,54,53,63,74,74,107

Sequence (170 aa):
GIFLGGLVGLLTVVVAGLPLTLTASGGALIMGLIFGWLRAVHPTFGRIPEPAMWVFDTVGLTVFMACVGLAAGPSFFSGLQKSGISLVLVGLVIAVLPHTVAILFGRYVLKMNPVIVLGACSGAGTITAALRAIQEEAQSELPALGYTVPYAIGNIVLTAWGPVLVAMMS

Mean predicted aligned error: 9.45 Å

Secondary structure (DSSP, 8-state):
-HHHHHHHHT-EEEETTEEEE-HHHHHHHHHHHHHHHHHHH-TTS----HHHHHIIIIIHHHHHHHHHHHHHHHHHHHHHHHHTHHHHHHHHHHHHHHHHHHHHHHHHTS---HHHHHHHHHHHTT-HHHHHHHHHHHTSSHHHHHHHHHHHHHHHHHHHHHHHHHHHH-